Protein AF-A0A9W7YYF6-F1 (afdb_monomer_lite)

Radius of gyration: 10.79 Å; chains: 1; bounding box: 26×28×24 Å

Secondary structure (DSSP, 8-state):
----HHHHHHHHHHHHHHS-----S-SS-SS-SSSSS-HHHHHHHHHHHHTTTSS------

Foldseek 3Di:
DDDPPVQLVQLVVVCVVVVDDDADPDQPAQAGPVGRHRSVNNVVSVVVCVVVVNDDDDDDD

Sequence (61 aa):
MYIPTANRKLICQALFKDGVLVAKKDYNAPRHPEINVPNLQVIKAMQSLTSRGFVKTQFSW

pLDDT: mean 93.23, std 2.86, range [79.12, 96.62]

Structure (mmCIF, N/CA/C/O backbone):
data_AF-A0A9W7YYF6-F1
#
_entry.id   AF-A0A9W7YYF6-F1
#
loop_
_atom_site.group_PDB
_atom_site.id
_atom_site.type_symbol
_atom_site.label_atom_id
_atom_site.label_alt_id
_atom_site.label_comp_id
_atom_site.label_asym_id
_atom_site.label_entity_id
_atom_site.label_seq_id
_atom_site.pdbx_PDB_ins_code
_atom_site.Cartn_x
_atom_site.Cartn_y
_atom_site.Cartn_z
_atom_site.occupancy
_atom_site.B_iso_or_equiv
_atom_site.auth_seq_id
_atom_site.auth_comp_id
_atom_site.auth_asym_id
_atom_site.auth_atom_id
_atom_site.pdbx_PDB_model_num
ATOM 1 N N . MET A 1 1 ? 8.917 6.697 2.859 1.00 85.75 1 MET A N 1
ATOM 2 C CA . MET A 1 1 ? 9.298 6.324 1.479 1.00 85.75 1 MET A CA 1
ATOM 3 C C . MET A 1 1 ? 8.556 7.235 0.523 1.00 85.75 1 MET A C 1
ATOM 5 O O . MET A 1 1 ? 7.349 7.380 0.683 1.00 85.75 1 MET A O 1
ATOM 9 N N . TYR A 1 2 ? 9.252 7.845 -0.435 1.00 91.44 2 TYR A N 1
ATOM 10 C CA . TYR A 1 2 ? 8.586 8.561 -1.519 1.00 91.44 2 TYR A CA 1
ATOM 11 C C . TYR A 1 2 ? 7.942 7.547 -2.474 1.00 91.44 2 TYR A C 1
ATOM 13 O O . TYR A 1 2 ? 8.614 6.644 -2.968 1.00 91.44 2 TYR A O 1
ATOM 21 N N . ILE A 1 3 ? 6.632 7.666 -2.683 1.00 92.88 3 ILE A N 1
ATOM 22 C CA . ILE A 1 3 ? 5.849 6.834 -3.602 1.00 92.88 3 ILE A CA 1
ATOM 23 C C . ILE A 1 3 ? 5.102 7.799 -4.527 1.00 92.88 3 ILE A C 1
ATOM 25 O O . ILE A 1 3 ? 4.422 8.692 -4.008 1.00 92.88 3 ILE A O 1
ATOM 29 N N . PRO A 1 4 ? 5.193 7.643 -5.861 1.00 95.31 4 PRO A N 1
ATOM 30 C CA . PRO A 1 4 ? 4.447 8.478 -6.794 1.00 95.31 4 PRO A CA 1
ATOM 31 C C . PRO A 1 4 ? 2.947 8.467 -6.485 1.00 95.31 4 PRO A C 1
ATOM 33 O O . PRO A 1 4 ? 2.371 7.421 -6.176 1.00 95.31 4 PRO A O 1
ATOM 36 N N . THR A 1 5 ? 2.290 9.623 -6.605 1.00 94.38 5 THR A N 1
ATOM 37 C CA . THR A 1 5 ? 0.859 9.763 -6.281 1.00 94.38 5 THR A CA 1
ATOM 38 C C . THR A 1 5 ? -0.020 8.804 -7.089 1.00 94.38 5 THR A C 1
ATOM 40 O O . THR A 1 5 ? -0.992 8.281 -6.547 1.00 94.38 5 THR A O 1
ATOM 43 N N . ALA A 1 6 ? 0.336 8.530 -8.350 1.00 94.62 6 ALA A N 1
ATOM 44 C CA . ALA A 1 6 ? -0.360 7.562 -9.199 1.00 94.62 6 ALA A CA 1
ATOM 45 C C . ALA A 1 6 ? -0.327 6.143 -8.602 1.00 94.62 6 ALA A C 1
ATOM 47 O O . ALA A 1 6 ? -1.373 5.528 -8.413 1.00 94.62 6 ALA A O 1
ATOM 48 N N . ASN A 1 7 ? 0.855 5.671 -8.198 1.00 94.81 7 ASN A N 1
ATOM 49 C CA . ASN A 1 7 ? 1.030 4.340 -7.614 1.00 94.81 7 ASN A CA 1
ATOM 50 C C . ASN A 1 7 ? 0.319 4.222 -6.265 1.00 94.81 7 ASN A C 1
ATOM 52 O O . ASN A 1 7 ? -0.311 3.209 -5.983 1.00 94.81 7 ASN A O 1
ATOM 56 N N . ARG A 1 8 ? 0.351 5.280 -5.445 1.00 94.00 8 ARG A N 1
ATOM 57 C CA . ARG A 1 8 ? -0.384 5.305 -4.174 1.00 94.00 8 ARG A CA 1
ATOM 58 C C . ARG A 1 8 ? -1.896 5.206 -4.387 1.00 94.00 8 ARG A C 1
ATOM 60 O O . ARG A 1 8 ? -2.553 4.466 -3.664 1.00 94.00 8 ARG A O 1
ATOM 67 N N . LYS A 1 9 ? -2.442 5.927 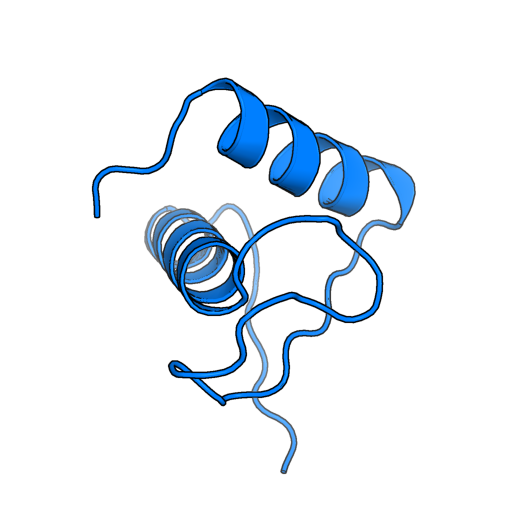-5.374 1.00 94.94 9 LYS A N 1
ATOM 68 C CA . LYS A 1 9 ? -3.867 5.841 -5.731 1.00 94.94 9 LYS A CA 1
ATOM 69 C C . LYS A 1 9 ? -4.238 4.435 -6.199 1.00 94.94 9 LYS A C 1
ATOM 71 O O . LYS A 1 9 ? -5.234 3.915 -5.715 1.00 94.94 9 LYS A O 1
ATOM 76 N N . LEU A 1 10 ? -3.419 3.813 -7.050 1.00 95.19 10 LEU A N 1
ATOM 77 C CA . LEU A 1 10 ? -3.636 2.438 -7.515 1.00 95.19 10 LEU A CA 1
ATOM 78 C C . LEU A 1 10 ? -3.635 1.425 -6.364 1.00 95.19 10 LEU A C 1
ATOM 80 O O . LEU A 1 10 ? -4.536 0.598 -6.287 1.00 95.19 10 LEU A O 1
ATOM 84 N N . ILE A 1 11 ? -2.674 1.523 -5.438 1.00 94.50 11 ILE A N 1
ATOM 85 C CA . ILE A 1 11 ? -2.615 0.649 -4.255 1.00 94.50 11 ILE A CA 1
ATOM 86 C C . ILE A 1 11 ? -3.882 0.802 -3.402 1.00 94.50 11 ILE A C 1
ATOM 88 O O . ILE A 1 11 ? -4.479 -0.195 -3.007 1.00 94.50 11 ILE A O 1
ATOM 92 N N . CYS A 1 12 ? -4.309 2.039 -3.124 1.00 94.31 12 CYS A N 1
ATOM 93 C CA . CYS A 1 12 ? -5.532 2.271 -2.357 1.00 94.31 12 CYS A CA 1
ATOM 94 C C . CYS A 1 12 ? -6.776 1.773 -3.105 1.00 94.31 12 CYS A C 1
ATOM 96 O O . CYS A 1 12 ? -7.642 1.174 -2.483 1.00 94.31 12 CYS A O 1
ATOM 98 N N . GLN A 1 13 ? -6.871 1.991 -4.419 1.00 94.94 13 GLN A N 1
ATOM 99 C CA . GLN A 1 13 ? -7.991 1.506 -5.231 1.00 94.94 13 GLN A CA 1
ATOM 100 C C . GLN A 1 13 ? -8.101 -0.018 -5.195 1.00 94.94 13 GLN A C 1
ATOM 102 O O . GLN A 1 13 ? -9.201 -0.521 -5.002 1.00 94.94 13 GLN A O 1
ATOM 107 N N . ALA A 1 14 ? -6.984 -0.738 -5.328 1.00 94.81 14 ALA A N 1
ATOM 108 C CA . ALA A 1 14 ? -6.967 -2.193 -5.204 1.00 94.81 14 ALA A CA 1
ATOM 109 C C . ALA A 1 14 ? -7.418 -2.639 -3.803 1.00 94.81 14 ALA A C 1
ATOM 111 O O . ALA A 1 14 ? -8.333 -3.446 -3.679 1.00 94.81 14 ALA A O 1
ATOM 112 N N . LEU A 1 15 ? -6.871 -2.017 -2.750 1.00 94.12 15 LEU A N 1
ATOM 113 C CA . LEU A 1 15 ? -7.258 -2.318 -1.369 1.00 94.12 15 LEU A CA 1
ATOM 114 C C . LEU A 1 15 ? -8.754 -2.082 -1.110 1.00 94.12 15 LEU A C 1
ATOM 116 O O . LEU A 1 15 ? -9.384 -2.884 -0.435 1.00 94.12 15 LEU A O 1
ATOM 120 N N . PHE A 1 16 ? -9.332 -0.995 -1.625 1.00 93.94 16 PHE A N 1
ATOM 121 C CA . PHE A 1 16 ? -10.761 -0.713 -1.457 1.00 93.94 16 PHE A CA 1
ATOM 122 C C . PHE A 1 16 ? -11.658 -1.594 -2.329 1.00 93.94 16 PHE A C 1
ATOM 124 O O . PHE A 1 16 ? -12.798 -1.840 -1.947 1.00 93.94 16 PHE A O 1
ATOM 131 N N . LYS A 1 17 ? -11.168 -2.051 -3.486 1.00 95.12 17 LYS A N 1
ATOM 132 C CA . LYS A 1 17 ? -11.913 -2.938 -4.381 1.00 95.12 17 LYS A CA 1
ATOM 133 C C . LYS A 1 17 ? -12.050 -4.339 -3.788 1.00 95.12 17 LYS A C 1
ATOM 135 O O . LYS A 1 17 ? -13.157 -4.864 -3.750 1.00 95.12 17 LYS A O 1
ATOM 140 N N . ASP A 1 18 ? -10.943 -4.908 -3.320 1.00 93.62 18 ASP A N 1
ATOM 141 C CA . ASP A 1 18 ? -10.899 -6.304 -2.873 1.00 93.62 18 ASP A CA 1
ATOM 142 C C . ASP A 1 18 ? -11.030 -6.431 -1.343 1.00 93.62 18 ASP A C 1
ATOM 144 O O . ASP A 1 18 ? -11.306 -7.505 -0.816 1.00 93.62 18 ASP A O 1
ATOM 148 N N . GLY A 1 19 ? -10.835 -5.335 -0.601 1.00 93.75 19 GLY A N 1
ATOM 149 C CA . GLY A 1 19 ? -10.887 -5.284 0.866 1.00 93.75 19 GLY A CA 1
ATOM 150 C C . GLY A 1 19 ? -9.656 -5.874 1.564 1.00 93.75 19 GLY A C 1
ATOM 151 O O . GLY A 1 19 ? -9.448 -5.648 2.757 1.00 93.75 19 GLY A O 1
ATOM 152 N N . VAL A 1 20 ? -8.817 -6.603 0.830 1.00 92.88 20 VAL A N 1
ATOM 153 C CA . VAL A 1 20 ? -7.595 -7.256 1.305 1.00 92.88 20 VAL A CA 1
ATOM 154 C C . VAL A 1 20 ? -6.487 -7.107 0.270 1.00 92.88 20 VAL A C 1
ATOM 156 O O . VAL A 1 20 ? -6.747 -6.880 -0.907 1.00 92.88 20 VAL A O 1
ATOM 159 N N . LEU A 1 21 ? -5.234 -7.219 0.710 1.00 93.25 21 LEU A N 1
ATOM 160 C CA . LEU A 1 21 ? -4.084 -7.161 -0.183 1.00 93.25 21 LEU A CA 1
ATOM 161 C C . LEU A 1 21 ? -2.955 -8.051 0.338 1.00 93.25 21 LEU A C 1
ATOM 163 O O . LEU A 1 21 ? -2.550 -7.929 1.497 1.00 93.25 21 LEU A O 1
ATOM 167 N N . VAL A 1 22 ? -2.431 -8.929 -0.519 1.00 93.19 22 VAL A N 1
ATOM 168 C CA . VAL A 1 22 ? -1.400 -9.910 -0.157 1.00 93.19 22 VAL A CA 1
ATOM 169 C C . VAL A 1 22 ? -0.123 -9.627 -0.930 1.00 93.19 22 VAL A C 1
ATOM 171 O O . VAL A 1 22 ? -0.067 -9.799 -2.139 1.00 93.19 22 VAL A O 1
ATOM 174 N N . ALA A 1 23 ? 0.939 -9.234 -0.226 1.00 92.94 23 ALA A N 1
ATOM 175 C CA . ALA A 1 23 ? 2.257 -9.029 -0.818 1.00 92.94 23 ALA A CA 1
ATOM 176 C C . ALA A 1 23 ? 3.275 -10.016 -0.243 1.00 92.94 23 ALA A C 1
ATOM 178 O O . ALA A 1 23 ? 3.485 -10.068 0.970 1.00 92.94 23 ALA A O 1
ATOM 179 N N . LYS A 1 24 ? 3.964 -10.755 -1.123 1.00 92.56 24 LYS A N 1
ATOM 180 C CA . LYS A 1 24 ? 5.134 -11.553 -0.736 1.00 92.56 24 LYS A CA 1
ATOM 181 C C . LYS A 1 24 ? 6.207 -10.620 -0.179 1.00 92.56 24 LYS A C 1
ATOM 183 O O . LYS A 1 24 ? 6.445 -9.557 -0.752 1.00 92.56 24 LYS A O 1
ATOM 188 N N . LYS A 1 25 ? 6.882 -11.011 0.905 1.00 90.81 25 LYS A N 1
ATOM 189 C CA . LYS A 1 25 ? 7.954 -10.224 1.543 1.00 90.81 25 LYS A CA 1
ATOM 190 C C . LYS A 1 25 ? 9.263 -10.279 0.740 1.00 90.81 25 LYS A C 1
ATOM 192 O O . LYS A 1 25 ? 10.294 -10.722 1.232 1.00 90.81 25 LYS A O 1
ATOM 197 N N . ASP A 1 26 ? 9.202 -9.825 -0.504 1.00 92.94 26 ASP A N 1
ATOM 198 C CA . ASP A 1 26 ? 10.335 -9.667 -1.410 1.00 92.94 26 ASP A CA 1
ATOM 199 C C . ASP A 1 26 ? 10.449 -8.195 -1.820 1.00 92.94 26 ASP A C 1
ATOM 201 O O . ASP A 1 26 ? 9.618 -7.663 -2.557 1.00 92.94 26 ASP A O 1
ATOM 205 N N . TYR A 1 27 ? 11.471 -7.515 -1.313 1.00 91.56 27 TYR A N 1
ATOM 206 C CA . TYR A 1 27 ? 11.669 -6.087 -1.552 1.00 91.56 27 TYR A CA 1
ATOM 207 C C . TYR A 1 27 ? 12.269 -5.773 -2.926 1.00 91.56 27 TYR A C 1
ATOM 209 O O . TYR A 1 27 ? 12.167 -4.630 -3.369 1.00 91.56 27 TYR A O 1
ATOM 217 N N . ASN A 1 28 ? 12.872 -6.760 -3.591 1.00 91.88 28 ASN A N 1
ATOM 218 C CA . ASN A 1 28 ? 13.566 -6.581 -4.866 1.00 91.88 28 ASN A CA 1
ATOM 219 C C . ASN A 1 28 ? 12.706 -7.007 -6.060 1.00 91.88 28 ASN A C 1
ATOM 221 O O . ASN A 1 28 ? 13.076 -6.744 -7.204 1.00 91.88 28 ASN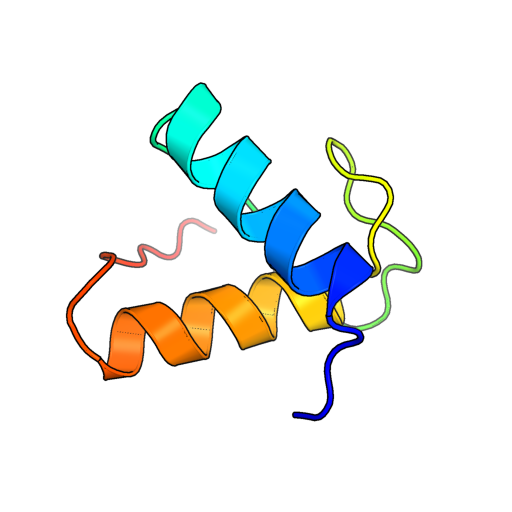 A O 1
ATOM 225 N N . ALA A 1 29 ? 11.550 -7.628 -5.806 1.00 91.38 29 ALA A N 1
ATOM 226 C CA . ALA A 1 29 ? 10.592 -7.967 -6.844 1.00 91.38 29 ALA A CA 1
ATOM 227 C C . ALA A 1 29 ? 10.200 -6.712 -7.658 1.00 91.38 29 ALA A C 1
ATOM 229 O O . ALA A 1 29 ? 9.686 -5.735 -7.090 1.00 91.38 29 ALA A O 1
ATOM 230 N N . PRO A 1 30 ? 10.402 -6.725 -8.992 1.00 89.69 30 PRO A N 1
ATOM 231 C CA . PRO A 1 30 ? 10.215 -5.542 -9.829 1.00 89.69 30 PRO A CA 1
ATOM 232 C C . PRO A 1 30 ? 8.753 -5.093 -9.878 1.00 89.69 30 PRO A C 1
ATOM 234 O O . PRO A 1 30 ? 8.480 -3.899 -10.002 1.00 89.69 30 PRO A O 1
ATOM 237 N N . ARG A 1 31 ? 7.806 -6.034 -9.766 1.00 92.19 31 ARG A N 1
ATOM 238 C CA . ARG A 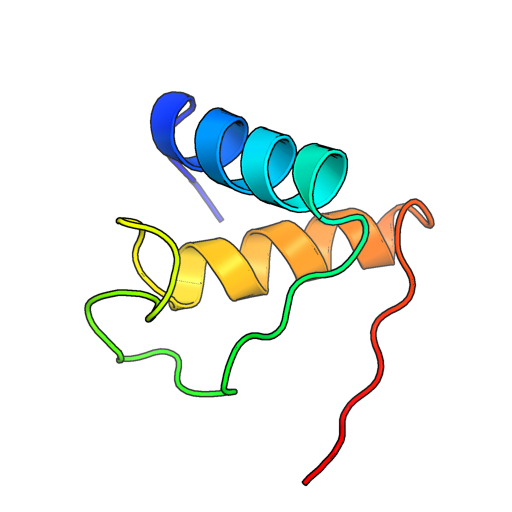1 31 ? 6.357 -5.792 -9.800 1.00 92.19 31 ARG A CA 1
ATOM 239 C C . ARG A 1 31 ? 5.625 -6.716 -8.834 1.00 92.19 31 ARG A C 1
ATOM 241 O O . ARG A 1 31 ? 6.077 -7.823 -8.552 1.00 92.19 31 ARG A O 1
ATOM 248 N N . HIS A 1 32 ? 4.497 -6.230 -8.337 1.00 91.69 32 HIS A N 1
ATOM 249 C CA . HIS A 1 32 ? 3.516 -7.016 -7.605 1.00 91.69 32 HIS A CA 1
ATOM 250 C C . HIS A 1 32 ? 2.677 -7.872 -8.584 1.00 91.69 32 HIS A C 1
ATOM 252 O O . HIS A 1 32 ? 2.443 -7.419 -9.706 1.00 91.69 32 HIS A O 1
ATOM 258 N N . PRO A 1 33 ? 2.234 -9.092 -8.215 1.00 89.00 33 PRO A N 1
ATOM 259 C CA . PRO A 1 33 ? 1.506 -9.986 -9.124 1.00 89.00 33 PRO A CA 1
ATOM 260 C C . PRO A 1 33 ? 0.172 -9.415 -9.624 1.00 89.00 33 PRO A C 1
ATOM 262 O O . PRO A 1 33 ? -0.146 -9.556 -10.800 1.00 89.00 33 PRO A O 1
ATOM 265 N N . GLU A 1 34 ? -0.584 -8.733 -8.764 1.00 87.56 34 GLU A N 1
ATOM 266 C CA . GLU A 1 34 ? -1.934 -8.244 -9.095 1.00 87.56 34 GLU A CA 1
ATOM 267 C C . GLU A 1 34 ? -1.956 -6.773 -9.533 1.00 87.56 34 GLU A C 1
ATOM 269 O O . GLU A 1 34 ? -2.892 -6.306 -10.178 1.00 87.56 34 GLU A O 1
ATOM 274 N N . ILE A 1 35 ? -0.906 -6.018 -9.202 1.00 90.62 35 ILE A N 1
ATOM 275 C CA . ILE A 1 35 ? -0.863 -4.564 -9.356 1.00 90.62 35 ILE A CA 1
ATOM 276 C C . ILE A 1 35 ? 0.393 -4.193 -10.131 1.00 90.62 35 ILE A C 1
ATOM 278 O O . ILE A 1 35 ? 1.501 -4.607 -9.797 1.00 90.62 35 ILE A O 1
ATOM 282 N N . ASN A 1 36 ? 0.243 -3.332 -11.136 1.00 91.12 36 ASN A N 1
ATOM 283 C CA . ASN A 1 36 ? 1.362 -2.781 -11.898 1.00 91.12 36 ASN A CA 1
ATOM 284 C C . ASN A 1 36 ? 2.160 -1.722 -11.101 1.00 91.12 36 ASN A C 1
ATOM 286 O O . ASN A 1 36 ? 2.285 -0.571 -11.511 1.00 91.12 36 ASN A O 1
ATOM 290 N N . VAL A 1 37 ? 2.658 -2.094 -9.92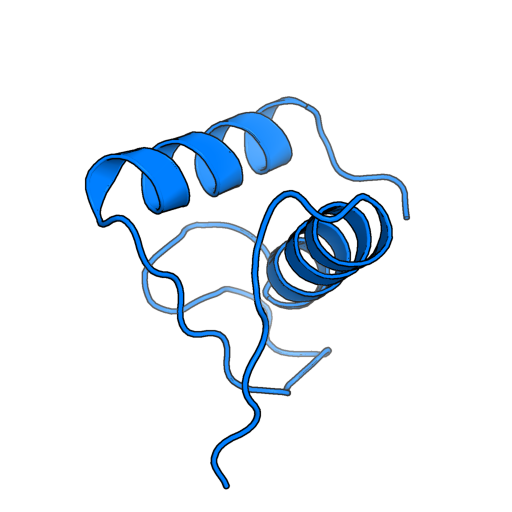3 1.00 93.56 37 VAL A N 1
ATOM 291 C CA . VAL A 1 37 ? 3.446 -1.251 -9.019 1.00 93.56 37 VAL A CA 1
ATOM 292 C C . VAL A 1 37 ? 4.581 -2.100 -8.421 1.00 93.56 37 VAL A C 1
ATOM 294 O O . VAL A 1 37 ? 4.381 -3.294 -8.179 1.00 93.56 37 VAL A O 1
ATOM 297 N N . PRO A 1 38 ? 5.777 -1.531 -8.168 1.00 94.44 38 PRO A N 1
ATOM 298 C CA . PRO A 1 38 ? 6.863 -2.254 -7.511 1.00 94.44 38 PRO A CA 1
ATOM 299 C C . PRO A 1 38 ? 6.465 -2.777 -6.132 1.00 94.44 38 PRO A C 1
ATOM 301 O O . PRO A 1 38 ? 5.870 -2.049 -5.332 1.00 94.44 38 PRO A O 1
ATOM 304 N N . ASN A 1 39 ? 6.854 -4.012 -5.814 1.00 94.19 39 ASN A N 1
ATOM 305 C CA . ASN A 1 39 ? 6.410 -4.673 -4.586 1.00 94.19 39 ASN A CA 1
ATOM 306 C C . ASN A 1 39 ? 6.880 -3.935 -3.318 1.00 94.19 39 ASN A C 1
ATOM 308 O O . ASN A 1 39 ? 6.142 -3.821 -2.340 1.00 94.19 39 ASN A O 1
ATOM 312 N N . LEU A 1 40 ? 8.066 -3.319 -3.365 1.00 94.56 40 LEU A N 1
ATOM 313 C CA . LEU A 1 40 ? 8.567 -2.452 -2.297 1.00 94.56 40 LEU A CA 1
ATOM 314 C C . LEU A 1 40 ? 7.595 -1.312 -1.955 1.00 94.56 40 LEU A C 1
ATOM 316 O O . LEU A 1 40 ? 7.365 -1.030 -0.778 1.00 94.56 40 LEU A O 1
ATOM 320 N N . GLN A 1 41 ? 7.017 -0.658 -2.968 1.00 94.50 41 GLN A N 1
ATOM 321 C CA . GLN A 1 41 ? 6.080 0.450 -2.762 1.00 94.50 41 GLN A CA 1
ATOM 322 C C . GLN A 1 41 ? 4.789 -0.041 -2.112 1.00 94.50 41 GLN A C 1
ATOM 324 O O . GLN A 1 41 ? 4.279 0.621 -1.212 1.00 94.50 41 GLN A O 1
ATOM 329 N N . VAL A 1 42 ? 4.307 -1.216 -2.515 1.00 94.56 42 VAL A N 1
ATOM 330 C CA . VAL A 1 42 ? 3.125 -1.862 -1.934 1.00 94.56 42 VAL A CA 1
ATOM 331 C C . VAL A 1 42 ? 3.353 -2.164 -0.451 1.00 94.56 42 VAL A C 1
ATOM 333 O O . VAL A 1 42 ? 2.583 -1.712 0.398 1.00 94.56 42 VAL A O 1
ATOM 336 N N . ILE A 1 43 ? 4.463 -2.831 -0.115 1.00 94.62 43 ILE A N 1
ATOM 337 C CA . ILE A 1 43 ? 4.801 -3.187 1.270 1.00 94.62 43 ILE A CA 1
ATOM 338 C C . ILE A 1 43 ? 4.945 -1.933 2.140 1.00 94.62 43 ILE A C 1
ATOM 340 O O . ILE A 1 43 ? 4.406 -1.873 3.244 1.00 94.62 43 ILE A O 1
ATOM 344 N N . LYS A 1 44 ? 5.656 -0.905 1.660 1.00 95.19 44 LYS A N 1
ATOM 345 C CA . LYS A 1 44 ? 5.878 0.327 2.432 1.00 95.19 44 LYS A CA 1
ATOM 346 C C . LYS A 1 44 ? 4.627 1.196 2.545 1.00 95.19 44 LYS A C 1
ATOM 348 O O . LYS A 1 44 ? 4.452 1.843 3.578 1.00 95.19 44 LYS A O 1
ATOM 353 N N . ALA A 1 45 ? 3.749 1.192 1.543 1.00 94.94 45 ALA A N 1
ATOM 354 C CA . ALA A 1 45 ? 2.443 1.836 1.636 1.00 94.94 45 ALA A CA 1
ATOM 355 C C . ALA A 1 45 ? 1.577 1.161 2.708 1.00 94.94 45 ALA A C 1
ATOM 357 O O . ALA A 1 45 ? 1.072 1.854 3.590 1.00 94.94 45 ALA A O 1
ATOM 358 N N . MET A 1 46 ? 1.484 -0.174 2.697 1.00 94.75 46 MET A N 1
ATOM 359 C CA . MET A 1 46 ? 0.740 -0.925 3.714 1.00 94.75 46 MET A CA 1
ATOM 360 C C . MET A 1 46 ? 1.329 -0.725 5.111 1.00 94.75 46 MET A C 1
ATOM 362 O O . MET A 1 46 ? 0.590 -0.409 6.034 1.00 94.75 46 MET A O 1
ATOM 366 N N . GLN A 1 47 ? 2.659 -0.765 5.262 1.00 95.06 47 GLN A N 1
ATOM 367 C CA . GLN A 1 47 ? 3.328 -0.480 6.537 1.00 95.06 47 GLN A CA 1
ATOM 368 C C . GLN A 1 47 ? 2.945 0.902 7.101 1.00 95.06 47 GLN A C 1
ATOM 370 O O . GLN A 1 47 ? 2.702 1.032 8.301 1.00 95.06 47 GLN A O 1
ATOM 375 N N . SER A 1 48 ? 2.854 1.927 6.244 1.00 95.06 48 SER A N 1
ATOM 376 C CA . SER A 1 48 ? 2.424 3.272 6.652 1.00 95.06 48 SER A CA 1
ATOM 377 C C . SER A 1 48 ? 0.943 3.353 7.032 1.00 95.06 48 SER A C 1
ATOM 379 O O . SER A 1 48 ? 0.578 4.241 7.802 1.00 95.06 48 SER A O 1
ATOM 381 N N . LE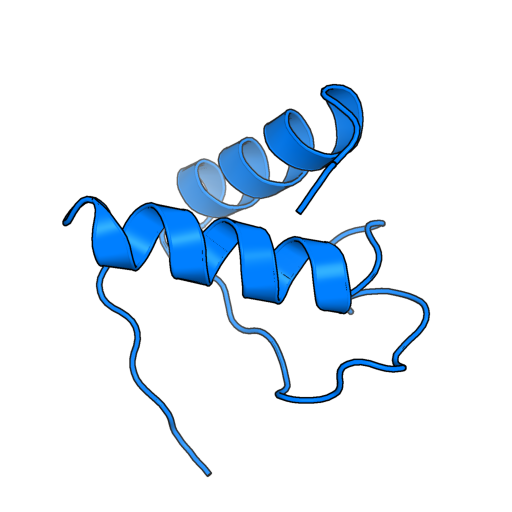U A 1 49 ? 0.077 2.517 6.459 1.00 95.12 49 LEU A N 1
ATOM 382 C CA . LEU A 1 49 ? -1.343 2.474 6.816 1.00 95.12 49 LEU A CA 1
ATOM 383 C C . LEU A 1 49 ? -1.546 1.739 8.143 1.00 95.12 49 LEU A C 1
ATOM 385 O O . LEU A 1 49 ? -2.312 2.203 8.987 1.00 95.12 49 LEU A O 1
ATOM 389 N N . THR A 1 50 ? -0.793 0.664 8.368 1.00 96.38 50 THR A N 1
ATOM 390 C CA . THR A 1 50 ? -0.794 -0.091 9.625 1.00 96.38 50 THR A CA 1
ATOM 391 C C . THR A 1 50 ? -0.302 0.758 10.789 1.00 96.38 50 THR A C 1
ATOM 393 O O . THR A 1 50 ? -0.937 0.777 11.838 1.00 96.38 50 THR A O 1
ATOM 396 N N . SER A 1 51 ? 0.765 1.548 10.608 1.00 96.62 51 SER A N 1
ATOM 397 C CA . SER A 1 51 ? 1.256 2.446 11.666 1.00 96.62 51 SER A CA 1
ATOM 398 C C . SER A 1 51 ? 0.263 3.550 12.044 1.00 96.62 51 SER A C 1
ATOM 400 O O . SER A 1 51 ? 0.388 4.143 13.108 1.00 96.62 51 SER A O 1
ATOM 402 N N . ARG A 1 52 ? -0.702 3.856 11.168 1.00 95.69 52 ARG A N 1
ATOM 403 C CA . ARG A 1 52 ? -1.780 4.828 11.412 1.00 95.69 52 ARG A CA 1
ATOM 404 C C . ARG A 1 52 ? -3.063 4.177 11.940 1.00 95.69 52 ARG A C 1
ATOM 406 O O . ARG A 1 52 ? -4.033 4.884 12.173 1.00 95.69 52 ARG A O 1
ATOM 413 N N . GLY A 1 53 ? -3.081 2.853 12.099 1.00 96.31 53 GLY A N 1
ATOM 414 C CA . GLY A 1 53 ? -4.242 2.110 12.587 1.00 96.31 53 GLY A CA 1
ATOM 415 C C . GLY A 1 53 ? -5.365 1.918 11.564 1.00 96.31 53 GLY A C 1
ATOM 416 O O . GLY A 1 53 ? -6.456 1.519 11.952 1.00 96.31 53 GLY A O 1
ATOM 417 N N . PHE A 1 54 ? -5.131 2.177 10.271 1.00 95.25 54 PHE A N 1
ATOM 418 C CA . PHE A 1 54 ? -6.176 2.034 9.245 1.00 95.25 54 PHE A CA 1
ATOM 419 C C . PHE A 1 54 ? -6.356 0.600 8.742 1.00 95.25 54 PHE A C 1
ATOM 421 O O . PHE A 1 54 ? -7.432 0.245 8.275 1.00 95.25 54 PHE A O 1
ATOM 428 N N . VAL A 1 55 ? -5.300 -0.213 8.792 1.00 95.56 55 VAL A N 1
ATOM 429 C CA . VAL A 1 55 ? -5.292 -1.584 8.266 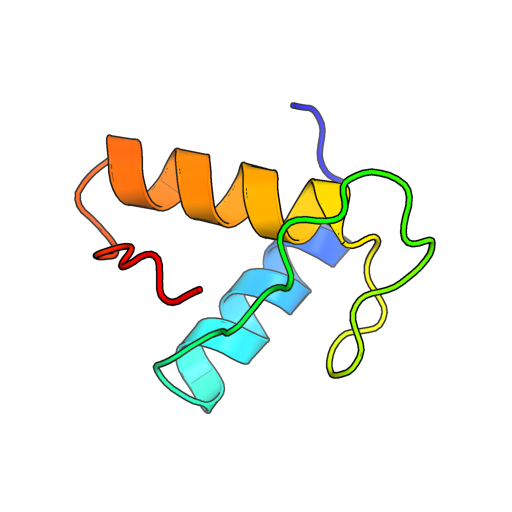1.00 95.56 55 VAL A CA 1
ATOM 430 C C . VAL A 1 55 ? -4.572 -2.488 9.260 1.00 95.56 55 VAL A C 1
ATOM 432 O O . VAL A 1 55 ? -3.617 -2.067 9.914 1.00 95.56 55 VAL A O 1
ATOM 435 N N . LYS A 1 56 ? -5.009 -3.745 9.366 1.00 95.38 56 LYS A N 1
ATOM 436 C CA . LYS A 1 56 ? -4.309 -4.786 10.124 1.00 95.38 56 LYS A CA 1
ATOM 437 C C . LYS A 1 56 ? -3.407 -5.581 9.183 1.00 95.38 56 LYS A C 1
ATOM 439 O O . LYS A 1 56 ? -3.853 -6.042 8.139 1.00 95.38 56 LYS A O 1
ATOM 444 N N . THR A 1 57 ? -2.150 -5.780 9.567 1.00 94.75 57 THR A N 1
ATOM 445 C CA . THR A 1 57 ? -1.223 -6.651 8.832 1.00 94.75 57 THR A CA 1
ATOM 446 C C . THR A 1 57 ? -1.046 -7.958 9.587 1.00 94.75 57 THR A C 1
ATOM 448 O O . THR A 1 57 ? -0.801 -7.943 10.790 1.00 94.75 57 THR A O 1
ATOM 451 N N . GLN A 1 58 ? -1.133 -9.077 8.874 1.00 93.81 58 GLN A N 1
ATOM 452 C CA . GLN A 1 58 ? -0.783 -10.397 9.383 1.00 93.81 58 GLN A CA 1
ATOM 453 C C . GLN A 1 58 ? 0.334 -10.970 8.516 1.00 93.81 58 GLN A C 1
ATOM 455 O O . GLN A 1 58 ? 0.258 -10.911 7.290 1.00 93.81 58 GLN A O 1
ATOM 460 N N . PHE A 1 59 ? 1.362 -11.528 9.151 1.00 92.81 59 PHE A N 1
ATOM 461 C CA . PHE A 1 59 ? 2.352 -12.335 8.448 1.00 92.81 59 PHE A CA 1
ATOM 462 C C . PHE A 1 59 ? 1.909 -13.796 8.479 1.00 92.81 59 PHE A C 1
ATOM 464 O O . PHE A 1 59 ? 1.545 -14.319 9.534 1.00 92.81 59 PHE A O 1
ATOM 471 N N . SER A 1 60 ? 1.935 -14.423 7.311 1.00 87.38 60 SER A N 1
ATOM 472 C CA . SER A 1 60 ? 1.819 -15.861 7.125 1.00 87.38 60 SER A CA 1
ATOM 473 C C . SER A 1 60 ? 3.007 -16.264 6.267 1.00 87.38 60 SER A C 1
ATOM 475 O O . SER A 1 60 ? 3.256 -15.582 5.276 1.00 87.38 60 SER A O 1
ATOM 477 N N . TRP A 1 61 ? 3.730 -17.279 6.740 1.00 79.12 61 TRP A N 1
ATOM 478 C CA . TRP A 1 61 ? 4.926 -17.903 6.166 1.00 79.12 61 TRP A CA 1
ATOM 479 C C . TRP A 1 61 ? 5.221 -17.558 4.700 1.00 79.12 61 TRP A C 1
ATOM 481 O O . TRP A 1 61 ? 4.391 -17.902 3.830 1.00 79.12 61 TRP A O 1
#